Protein AF-A0A7S2H078-F1 (afdb_monomer_lite)

Structure (mmCIF, N/CA/C/O backbone):
data_AF-A0A7S2H078-F1
#
_entry.id   AF-A0A7S2H078-F1
#
loop_
_atom_site.group_PDB
_atom_site.id
_atom_site.type_symbol
_atom_site.label_atom_id
_atom_site.label_alt_id
_atom_site.label_comp_id
_atom_site.label_asym_id
_atom_site.label_entity_id
_atom_site.label_seq_id
_atom_site.pdbx_PDB_ins_code
_atom_site.Cartn_x
_atom_site.Cartn_y
_atom_site.Cartn_z
_atom_site.occupancy
_atom_site.B_iso_or_equiv
_atom_site.auth_seq_id
_atom_site.auth_comp_id
_atom_site.auth_asym_id
_atom_site.auth_atom_id
_atom_site.pdbx_PDB_model_num
ATOM 1 N N . MET A 1 1 ? 18.573 -42.619 29.276 1.00 48.84 1 MET A N 1
ATOM 2 C CA . MET A 1 1 ? 17.484 -42.823 30.261 1.00 48.84 1 MET A CA 1
ATOM 3 C C . MET A 1 1 ? 16.409 -41.780 29.984 1.00 48.84 1 MET A C 1
ATOM 5 O O . MET A 1 1 ? 16.776 -40.647 29.726 1.00 48.84 1 MET A O 1
ATOM 9 N N . SER A 1 2 ? 15.131 -42.174 29.921 1.00 65.31 2 SER A N 1
ATOM 10 C CA . SER A 1 2 ? 14.032 -41.343 29.389 1.00 65.31 2 SER A CA 1
ATOM 11 C C . SER A 1 2 ? 13.692 -40.146 30.289 1.00 65.31 2 SER A C 1
ATOM 13 O O . SER A 1 2 ? 13.341 -40.320 31.457 1.00 65.31 2 SER A O 1
ATOM 15 N N . GLU A 1 3 ? 13.780 -38.951 29.705 1.00 67.38 3 GLU A N 1
ATOM 16 C CA . GLU A 1 3 ? 13.665 -37.608 30.300 1.00 67.38 3 GLU A CA 1
ATOM 17 C C . GLU A 1 3 ? 12.260 -37.268 30.838 1.00 67.38 3 GLU A C 1
ATOM 19 O O . GLU A 1 3 ? 12.078 -36.306 31.575 1.00 67.38 3 GLU A O 1
ATOM 24 N N . TYR A 1 4 ? 11.263 -38.111 30.552 1.00 74.00 4 TYR A N 1
ATOM 25 C CA . TYR A 1 4 ? 9.855 -37.867 30.891 1.00 74.00 4 TYR A CA 1
ATOM 26 C C . TYR A 1 4 ? 9.300 -38.765 32.002 1.00 74.00 4 TYR A C 1
ATOM 28 O O . TYR A 1 4 ? 8.090 -38.824 32.217 1.00 74.00 4 TYR A O 1
ATOM 36 N N . LYS A 1 5 ? 10.163 -39.464 32.747 1.00 74.19 5 LYS A N 1
ATOM 37 C CA . LYS A 1 5 ? 9.724 -40.388 33.807 1.00 74.19 5 LYS A CA 1
ATOM 38 C C . LYS A 1 5 ? 9.054 -39.690 35.007 1.00 74.19 5 LYS A C 1
ATOM 40 O O . LYS A 1 5 ? 8.383 -40.358 35.787 1.00 74.19 5 LYS A O 1
ATOM 45 N N . SER A 1 6 ? 9.208 -38.372 35.152 1.00 73.31 6 SER A N 1
ATOM 46 C CA . SER A 1 6 ? 8.692 -37.579 36.280 1.00 73.31 6 SER A CA 1
ATOM 47 C C . SER A 1 6 ? 7.441 -36.747 35.973 1.00 73.31 6 SER A C 1
ATOM 49 O O . SER A 1 6 ? 6.951 -36.049 36.861 1.00 73.31 6 SER A O 1
ATOM 51 N N . VAL A 1 7 ? 6.894 -36.794 34.752 1.00 76.06 7 VAL A N 1
ATOM 52 C CA . VAL A 1 7 ? 5.717 -35.980 34.414 1.00 76.06 7 VAL A CA 1
ATOM 53 C C . VAL A 1 7 ? 4.464 -36.579 35.054 1.00 76.06 7 VAL A C 1
ATOM 55 O O . VAL A 1 7 ? 3.966 -37.627 34.648 1.00 76.06 7 VAL A O 1
ATOM 58 N N . VAL A 1 8 ? 3.935 -35.891 36.065 1.00 73.25 8 VAL A N 1
ATOM 59 C CA . VAL A 1 8 ? 2.690 -36.261 36.746 1.00 73.25 8 VAL A CA 1
ATOM 60 C C . VAL A 1 8 ? 1.502 -35.783 35.908 1.00 73.25 8 VAL A C 1
ATOM 62 O O . VAL A 1 8 ? 1.183 -34.599 35.879 1.00 73.25 8 VAL A O 1
ATOM 65 N N . SER A 1 9 ? 0.819 -36.708 35.232 1.00 74.31 9 SER A N 1
ATOM 66 C CA . SER A 1 9 ? -0.335 -36.440 34.355 1.00 74.31 9 SER A CA 1
ATOM 67 C C . SER A 1 9 ? -1.681 -36.367 35.096 1.00 74.31 9 SER A C 1
ATOM 69 O O . SER A 1 9 ? -2.728 -36.750 34.566 1.00 74.31 9 SER A O 1
ATOM 71 N N . SER A 1 10 ? -1.688 -35.902 36.348 1.00 77.44 10 SER A N 1
ATOM 72 C CA . SER A 1 10 ? -2.917 -35.861 37.139 1.00 77.44 10 SER A CA 1
ATOM 73 C C . SER A 1 10 ? -3.805 -34.674 36.754 1.00 77.44 10 SER A C 1
ATOM 75 O O . SER A 1 10 ? -3.358 -33.592 36.376 1.00 77.44 10 SER A O 1
ATOM 77 N N . LYS A 1 11 ? -5.119 -34.892 36.832 1.00 76.44 11 LYS A N 1
ATOM 78 C CA . LYS A 1 11 ? -6.124 -33.870 36.543 1.00 76.44 11 LYS A CA 1
ATOM 79 C C . LYS A 1 11 ? -6.069 -32.769 37.610 1.00 76.44 11 LYS A C 1
ATOM 81 O O . LYS A 1 11 ? -6.402 -33.028 38.765 1.00 76.44 11 LYS A O 1
ATOM 86 N N . LEU A 1 12 ? -5.692 -31.553 37.211 1.00 76.00 12 LEU A N 1
ATOM 87 C CA . LEU A 1 12 ? -5.616 -30.381 38.086 1.00 76.00 12 LEU A CA 1
ATOM 88 C C . LEU A 1 12 ? -7.005 -30.023 38.643 1.00 76.00 12 LEU A C 1
ATOM 90 O O . LEU A 1 12 ? -7.918 -29.692 37.887 1.00 76.00 12 LEU A O 1
ATOM 94 N N . ASN A 1 13 ? -7.159 -30.080 39.967 1.00 74.56 13 ASN A N 1
ATOM 95 C CA . ASN A 1 13 ? -8.349 -29.598 40.669 1.00 74.56 13 ASN A CA 1
ATOM 96 C C . ASN A 1 13 ? -7.970 -28.338 41.457 1.00 74.56 13 ASN A C 1
ATOM 98 O O . ASN A 1 13 ? -7.133 -28.397 42.355 1.00 74.56 13 ASN A O 1
ATOM 102 N N . LEU A 1 14 ? -8.580 -27.202 41.117 1.00 78.69 14 LEU A N 1
ATOM 103 C CA . LEU A 1 14 ? -8.336 -25.915 41.770 1.00 78.69 14 LEU A CA 1
ATOM 104 C C . LEU A 1 14 ? -9.257 -25.764 42.988 1.00 78.69 14 LEU A C 1
ATOM 106 O O . LEU A 1 14 ? -10.477 -25.915 42.888 1.00 78.69 14 LEU A O 1
ATOM 110 N N . LYS A 1 15 ? -8.671 -25.472 44.153 1.00 75.00 15 LYS A N 1
ATOM 111 C CA . LYS A 1 15 ? -9.413 -25.244 45.399 1.00 75.00 15 LYS A CA 1
ATOM 112 C C . LYS A 1 15 ? -10.273 -23.983 45.242 1.00 75.00 15 LYS A C 1
ATOM 114 O O . LYS A 1 15 ? -9.744 -22.914 44.972 1.00 75.00 15 LYS A O 1
ATOM 119 N N . GLY A 1 16 ? -11.589 -24.120 45.411 1.00 68.19 16 GLY A N 1
ATOM 120 C CA . GLY A 1 16 ? -12.551 -23.012 45.319 1.00 68.19 16 GLY A CA 1
ATOM 121 C C . GLY A 1 16 ? -13.390 -22.979 44.036 1.00 68.19 16 GLY A C 1
ATOM 122 O O . GLY A 1 16 ? -14.346 -22.214 43.978 1.00 68.19 16 GLY A O 1
ATOM 123 N N . ILE A 1 17 ? -13.103 -23.831 43.041 1.00 64.06 17 ILE A N 1
ATOM 124 C CA . ILE A 1 17 ? -13.918 -23.930 41.820 1.00 64.06 17 ILE A CA 1
ATOM 125 C C . ILE A 1 17 ? -14.830 -25.155 41.913 1.00 64.06 17 ILE A C 1
ATOM 127 O O . ILE A 1 17 ? -14.397 -26.294 41.730 1.00 64.06 17 ILE A O 1
ATOM 131 N N . ASP A 1 18 ? -16.115 -24.924 42.173 1.00 64.19 18 ASP A N 1
ATOM 132 C CA . ASP A 1 18 ? -17.135 -25.972 42.168 1.00 64.19 18 ASP A CA 1
ATOM 133 C C . ASP A 1 18 ? -17.541 -26.282 40.713 1.00 64.19 18 ASP A C 1
ATOM 135 O O . ASP A 1 18 ? -18.542 -25.787 40.186 1.00 64.19 18 ASP A O 1
ATOM 139 N N . LEU A 1 19 ? -16.707 -27.062 40.008 1.00 63.34 19 LEU A N 1
ATOM 140 C CA . LEU A 1 19 ? -16.981 -27.538 38.647 1.00 63.34 19 LEU A CA 1
ATOM 141 C C . LEU A 1 19 ? -18.133 -28.552 38.682 1.00 63.34 19 LEU A C 1
ATOM 143 O O . LEU A 1 19 ? -17.932 -29.769 38.599 1.00 63.34 19 LEU A O 1
ATOM 147 N N . ARG A 1 20 ? -19.367 -28.049 38.788 1.00 63.31 20 ARG A N 1
ATOM 148 C CA . ARG A 1 20 ? -20.591 -28.845 38.656 1.00 63.31 20 ARG A CA 1
ATOM 149 C C . ARG A 1 20 ? -20.557 -29.557 37.307 1.00 63.31 20 ARG A C 1
ATOM 151 O O . ARG A 1 20 ? -20.805 -28.962 36.257 1.00 63.31 20 ARG A O 1
ATOM 158 N N . LYS A 1 21 ? -20.259 -30.859 37.319 1.00 62.00 21 LYS A N 1
ATOM 159 C CA . LYS A 1 21 ? -20.358 -31.717 36.134 1.00 62.00 21 LYS A CA 1
ATOM 160 C C . LYS A 1 21 ? -21.830 -31.768 35.718 1.00 62.00 21 LYS A C 1
ATOM 162 O O . LYS A 1 21 ? -22.594 -32.582 36.233 1.00 62.00 21 LYS A O 1
ATOM 167 N N . LYS A 1 22 ? -22.243 -30.903 34.783 1.00 60.84 22 LYS A N 1
ATOM 168 C CA . LYS A 1 22 ? -23.541 -31.029 34.102 1.00 60.84 22 LYS A CA 1
ATOM 169 C C . LYS A 1 22 ? -23.611 -32.442 33.516 1.00 60.84 22 LYS A C 1
ATOM 171 O O . LYS A 1 22 ? -22.826 -32.787 32.632 1.00 60.84 22 LYS A O 1
ATOM 176 N N . LYS A 1 23 ? -24.532 -33.274 34.022 1.00 60.66 23 LYS A N 1
ATOM 177 C CA . LYS A 1 23 ? -24.843 -34.587 33.439 1.00 60.66 23 LYS A CA 1
ATOM 178 C C . LYS A 1 23 ? -25.188 -34.361 31.964 1.00 60.66 23 LYS A C 1
ATOM 180 O O . LYS A 1 23 ? -26.224 -33.774 31.655 1.00 60.66 23 LYS A O 1
ATOM 185 N N . LYS A 1 24 ? -24.316 -34.801 31.051 1.00 61.91 24 LYS A N 1
ATOM 186 C CA . LYS A 1 24 ? -24.606 -34.802 29.613 1.00 61.91 24 LYS A CA 1
ATOM 187 C C . LYS A 1 24 ? -25.806 -35.730 29.390 1.00 61.91 24 LYS A C 1
ATOM 189 O O . LYS A 1 24 ? -25.665 -36.948 29.466 1.00 61.91 24 LYS A O 1
ATOM 194 N N . LYS A 1 25 ? -26.992 -35.164 29.131 1.00 63.91 25 LYS A N 1
ATOM 195 C CA . LYS A 1 25 ? -28.108 -35.912 28.528 1.00 63.91 25 LYS A CA 1
ATOM 196 C C . LYS A 1 25 ? -27.571 -36.524 27.230 1.00 63.91 25 LYS A C 1
ATOM 198 O O . LYS A 1 25 ? -27.028 -35.788 26.407 1.00 63.91 25 LYS A O 1
ATOM 203 N N . LYS A 1 26 ? -27.686 -37.848 27.060 1.00 54.19 26 LYS A N 1
ATOM 204 C CA . LYS A 1 26 ? -27.347 -38.533 25.801 1.00 54.19 26 LYS A CA 1
ATOM 205 C C . LYS A 1 26 ? -28.188 -37.908 24.682 1.00 54.19 26 LYS A C 1
ATOM 207 O O . LYS A 1 26 ? -29.371 -38.206 24.561 1.00 54.19 26 LYS A O 1
ATOM 212 N N . ARG A 1 27 ? -27.595 -37.008 23.897 1.00 64.44 27 ARG A N 1
ATOM 213 C CA . ARG A 1 27 ? -28.160 -36.563 22.619 1.00 64.44 27 ARG A CA 1
ATOM 214 C C . ARG A 1 27 ? -27.681 -37.536 21.5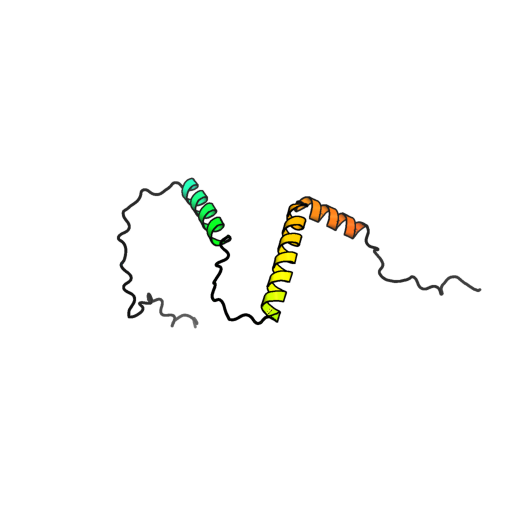46 1.00 64.44 27 ARG A C 1
ATOM 216 O O . ARG A 1 27 ? -26.542 -38.001 21.600 1.00 64.44 27 ARG A O 1
ATOM 223 N N . LYS A 1 28 ? -28.579 -37.877 20.619 1.00 62.19 28 LYS A N 1
ATOM 224 C CA . LYS A 1 28 ? -28.266 -38.672 19.425 1.00 62.19 28 LYS A CA 1
ATOM 225 C C . LYS A 1 28 ? -27.080 -38.015 18.707 1.00 62.19 28 LYS A C 1
ATOM 227 O O . LYS A 1 28 ? -27.032 -36.788 18.642 1.00 62.19 28 LYS A O 1
ATOM 232 N N . LYS A 1 29 ? -26.111 -38.817 18.249 1.00 58.59 29 LYS A N 1
ATOM 233 C CA . LYS A 1 29 ? -24.933 -38.307 17.536 1.00 58.59 29 LYS A CA 1
ATOM 234 C C . LYS A 1 29 ? -25.416 -37.536 16.294 1.00 58.59 29 LYS A C 1
ATOM 236 O O . LYS A 1 29 ? -26.152 -38.132 15.509 1.00 58.59 29 LYS A O 1
ATOM 241 N N . PRO A 1 30 ? -25.076 -36.247 16.138 1.00 56.25 30 PRO A N 1
ATOM 242 C CA . PRO A 1 30 ? -25.323 -35.537 14.888 1.00 56.25 30 PRO A CA 1
ATOM 243 C C . PRO A 1 30 ? -24.514 -36.189 13.759 1.00 56.25 30 PRO A C 1
ATOM 245 O O . PRO A 1 30 ? -23.441 -36.745 14.010 1.00 56.25 30 PRO A O 1
ATOM 248 N N . SER A 1 31 ? -25.045 -36.159 12.536 1.00 66.62 31 SER A N 1
ATOM 249 C CA . SER A 1 31 ? -24.307 -36.602 11.353 1.00 66.62 31 SER A CA 1
ATOM 250 C C . SER A 1 31 ? -23.055 -35.745 11.173 1.00 66.62 31 SER A C 1
ATOM 252 O O . SER A 1 31 ? -23.018 -34.577 11.561 1.00 66.62 31 SER A O 1
ATOM 254 N N . GLU A 1 32 ? -22.028 -36.323 10.562 1.00 64.31 32 GLU A N 1
ATOM 255 C CA . GLU A 1 32 ? -20.742 -35.670 10.287 1.00 64.31 32 GLU A CA 1
ATOM 256 C C . GLU A 1 32 ? -20.909 -34.331 9.539 1.00 64.31 32 GLU A C 1
ATOM 258 O O . GLU A 1 32 ? -20.206 -33.361 9.817 1.00 64.31 32 GLU A O 1
ATOM 263 N N . SER A 1 33 ? -21.948 -34.232 8.699 1.00 66.00 33 SER A N 1
ATOM 264 C CA . SER A 1 33 ? -22.351 -33.014 7.989 1.00 66.00 33 SER A CA 1
ATOM 265 C C . SER A 1 33 ? -22.819 -31.876 8.906 1.00 66.00 33 SER A C 1
ATOM 267 O O . SER A 1 33 ? -22.585 -30.707 8.610 1.00 66.00 33 SER A O 1
ATOM 269 N N . GLU A 1 34 ? -23.477 -32.199 10.018 1.00 64.81 34 GLU A N 1
ATOM 270 C CA . GLU A 1 34 ? -24.018 -31.221 10.965 1.00 64.81 34 GLU A CA 1
ATOM 271 C C . GLU A 1 34 ? -22.914 -30.703 11.899 1.00 64.81 34 GLU A C 1
ATOM 273 O O . GLU A 1 34 ? -22.861 -29.518 12.217 1.00 64.81 34 GLU A O 1
ATOM 278 N N . VAL A 1 35 ? -21.975 -31.579 12.279 1.00 65.50 35 VAL A N 1
ATOM 279 C CA . VAL A 1 35 ? -20.797 -31.213 13.084 1.00 65.50 35 VAL A CA 1
ATOM 280 C C . VAL A 1 35 ? -19.864 -30.299 12.290 1.00 65.50 35 VAL A C 1
ATOM 282 O O . VAL A 1 35 ? -19.391 -29.299 12.821 1.00 65.50 35 VAL A O 1
ATOM 285 N N . ALA A 1 36 ? -19.655 -30.586 11.001 1.00 68.88 36 ALA A N 1
ATOM 286 C CA . ALA A 1 36 ? -18.855 -29.737 10.120 1.00 68.88 36 ALA A CA 1
ATOM 287 C C . ALA A 1 36 ? -19.462 -28.331 9.950 1.00 68.88 36 ALA A C 1
ATOM 289 O O . ALA A 1 36 ? -18.732 -27.337 9.987 1.00 68.88 36 ALA A O 1
ATOM 290 N N . ARG A 1 37 ? -20.794 -28.238 9.823 1.00 68.62 37 ARG A N 1
ATOM 291 C CA . ARG A 1 37 ? -21.528 -26.962 9.739 1.00 68.62 37 ARG A CA 1
ATOM 292 C C . ARG A 1 37 ? -21.480 -26.172 11.046 1.00 68.62 37 ARG A C 1
ATOM 294 O O . ARG A 1 37 ? -21.273 -24.964 11.022 1.00 68.62 37 ARG A O 1
ATOM 301 N N . LEU A 1 38 ? -21.634 -26.839 12.187 1.00 64.44 38 LEU A N 1
ATOM 302 C CA . LEU A 1 38 ? -21.544 -26.181 13.492 1.00 64.44 38 LEU A CA 1
ATOM 303 C C . LEU A 1 38 ? -20.123 -25.679 13.776 1.00 64.44 38 LEU A C 1
ATOM 305 O O . LEU A 1 38 ? -19.978 -24.542 14.210 1.00 64.44 38 LEU A O 1
ATOM 309 N N . ASN A 1 39 ? -19.090 -26.449 13.422 1.00 65.12 39 ASN A N 1
ATOM 310 C CA . ASN A 1 39 ? -17.693 -26.029 13.571 1.00 65.12 39 ASN A CA 1
ATOM 311 C C . ASN A 1 39 ? -17.339 -24.826 12.678 1.00 65.12 39 ASN A C 1
ATOM 313 O O . ASN A 1 39 ? -16.604 -23.938 13.102 1.00 65.12 39 ASN A O 1
ATOM 317 N N . THR A 1 40 ? -17.869 -24.760 11.450 1.00 65.44 40 THR A N 1
ATOM 318 C CA . THR A 1 40 ? -17.665 -23.593 10.568 1.00 65.44 40 THR A CA 1
ATOM 319 C C . THR 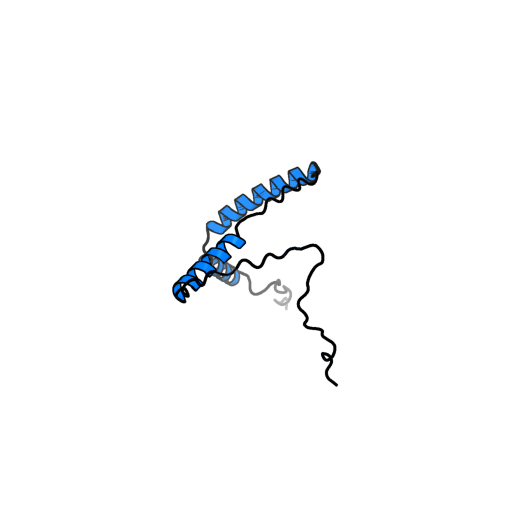A 1 40 ? -18.394 -22.349 11.078 1.00 65.44 40 THR A C 1
ATOM 321 O O . THR A 1 40 ? -17.873 -21.243 10.942 1.00 65.44 40 THR A O 1
ATOM 324 N N . LEU A 1 41 ? -19.562 -22.509 11.706 1.00 61.56 41 LEU A N 1
ATOM 325 C CA . LEU A 1 41 ? -20.312 -21.406 12.314 1.00 61.56 41 LEU A CA 1
ATOM 326 C C . LEU A 1 41 ? -19.720 -20.940 13.658 1.00 61.56 41 LEU A C 1
ATOM 328 O O . LEU A 1 41 ? -19.753 -19.743 13.938 1.00 61.56 41 LEU A O 1
ATOM 332 N N . GLU A 1 42 ? -19.164 -21.842 14.474 1.00 57.47 42 GLU A N 1
ATOM 333 C CA . GLU A 1 42 ? -18.456 -21.499 15.720 1.00 57.47 42 GLU A CA 1
ATOM 334 C C . GLU A 1 42 ? -17.126 -20.789 15.445 1.00 57.47 42 GLU A C 1
ATOM 336 O O . GLU A 1 42 ? -16.862 -19.756 16.061 1.00 57.47 42 GLU A O 1
ATOM 341 N N . ASN A 1 43 ? -16.344 -21.251 14.461 1.00 54.94 43 ASN A N 1
ATOM 342 C CA . ASN A 1 43 ? -15.099 -20.576 14.075 1.00 54.94 43 ASN A CA 1
ATOM 343 C C . ASN A 1 43 ? -15.338 -19.174 13.505 1.00 54.94 43 ASN A C 1
ATOM 345 O O . ASN A 1 43 ? -14.529 -18.283 13.734 1.00 54.94 43 ASN A O 1
ATOM 349 N N . ARG A 1 44 ? -16.455 -18.951 12.799 1.00 57.03 44 ARG A N 1
ATOM 350 C CA . ARG A 1 44 ? -16.794 -17.624 12.260 1.00 57.03 44 ARG A CA 1
ATOM 351 C C . ARG A 1 44 ? -17.247 -16.640 13.344 1.00 57.03 44 ARG A C 1
ATOM 353 O O . ARG A 1 44 ? -17.051 -15.443 13.194 1.00 57.03 44 ARG A O 1
ATOM 360 N N . LYS A 1 45 ? -17.831 -17.136 14.440 1.00 49.41 45 LYS A N 1
ATOM 361 C CA . LYS A 1 45 ? -18.268 -16.306 15.576 1.00 49.41 45 LYS A CA 1
ATOM 362 C C . LYS A 1 45 ? -17.142 -15.947 16.544 1.00 49.41 45 LYS A C 1
ATOM 364 O O . LYS A 1 45 ? -17.263 -14.948 17.235 1.00 49.41 45 LYS A O 1
ATOM 369 N N . GLN A 1 46 ? -16.060 -16.726 16.597 1.00 49.47 46 GLN A N 1
ATOM 370 C CA . GLN A 1 46 ? -14.908 -16.420 17.455 1.00 49.47 46 GLN A CA 1
ATOM 371 C C . GLN A 1 46 ? -13.944 -15.381 16.861 1.00 49.47 46 GLN A C 1
ATOM 373 O O . GLN A 1 46 ? -13.082 -14.888 17.580 1.00 49.47 46 GLN A O 1
ATOM 378 N N . SER A 1 47 ? -14.079 -15.029 15.578 1.00 52.81 47 SER A N 1
ATOM 379 C CA . SER A 1 47 ? -13.179 -14.091 14.891 1.00 52.81 47 SER A CA 1
ATOM 380 C C . SER A 1 47 ? -13.781 -12.709 14.607 1.00 52.81 47 SER A C 1
ATOM 382 O O . SER A 1 47 ? -13.094 -11.873 14.028 1.00 52.81 47 SER A O 1
ATOM 384 N N . GLU A 1 48 ? -15.043 -12.460 14.969 1.00 53.97 48 GLU A N 1
ATOM 385 C CA . GLU A 1 48 ? -15.774 -11.229 14.611 1.00 53.97 48 GLU A CA 1
ATOM 386 C C . GLU A 1 48 ? -16.545 -10.604 15.787 1.00 53.97 48 GLU A C 1
ATOM 388 O O . GLU A 1 48 ? -17.572 -9.963 15.587 1.00 53.97 48 GLU A O 1
ATOM 393 N N . GLU A 1 49 ? -16.045 -10.726 17.015 1.00 45.69 49 GLU A N 1
ATOM 394 C CA . GLU A 1 49 ? -16.300 -9.673 17.999 1.00 45.69 49 GLU A CA 1
ATOM 395 C C . GLU A 1 49 ? -14.976 -8.976 18.295 1.00 45.69 49 GLU A C 1
ATOM 397 O O . GLU A 1 49 ? -14.074 -9.598 18.865 1.00 45.69 49 GLU A O 1
ATOM 402 N N . PRO A 1 50 ? -14.808 -7.688 17.935 1.00 50.31 50 PRO A N 1
ATOM 403 C CA . PRO A 1 50 ? -13.943 -6.869 18.746 1.00 50.31 50 PRO A CA 1
ATOM 404 C C . PRO A 1 50 ? -14.643 -6.836 20.100 1.00 50.31 50 PRO A C 1
ATOM 406 O O . PRO A 1 50 ? -15.627 -6.125 20.281 1.00 50.31 50 PRO A O 1
ATOM 409 N N . GLU A 1 51 ? -14.167 -7.660 21.028 1.00 49.69 51 GLU A N 1
ATOM 410 C CA . GLU A 1 51 ? -14.279 -7.369 22.445 1.00 49.69 51 GLU A CA 1
ATOM 411 C C . GLU A 1 51 ? -13.733 -5.944 22.596 1.00 49.69 51 GLU A C 1
ATOM 413 O O . GLU A 1 51 ? -12.523 -5.730 22.744 1.00 49.69 51 GLU A O 1
ATOM 418 N N . GLU A 1 52 ? -14.618 -4.949 22.478 1.00 52.88 52 GLU A N 1
ATOM 419 C CA . GLU A 1 52 ? -14.455 -3.644 23.088 1.00 52.88 52 GLU A CA 1
ATOM 420 C C . GLU A 1 52 ? -14.391 -3.949 24.582 1.00 52.88 52 GLU A C 1
ATOM 422 O O . GLU A 1 52 ? -15.347 -3.823 25.340 1.00 52.88 52 GLU A O 1
ATOM 427 N N . ASN A 1 53 ? -13.217 -4.422 25.006 1.00 50.09 53 ASN A N 1
ATOM 428 C CA . ASN A 1 53 ? -12.731 -4.232 26.345 1.00 50.09 53 ASN A CA 1
ATOM 429 C C . ASN A 1 53 ? -12.631 -2.717 26.497 1.00 50.09 53 ASN A C 1
ATOM 431 O O . ASN A 1 53 ? -11.553 -2.128 26.417 1.00 50.09 53 ASN A O 1
ATOM 435 N N . ASP A 1 54 ? -13.779 -2.105 26.764 1.00 50.50 54 ASP A N 1
ATOM 436 C CA . ASP A 1 54 ? -13.961 -0.810 27.392 1.00 50.50 54 ASP A CA 1
ATOM 437 C C . ASP A 1 54 ? -13.462 -0.879 28.846 1.00 50.50 54 ASP A C 1
ATOM 439 O O . ASP A 1 54 ? -14.023 -0.291 29.769 1.00 50.50 54 ASP A O 1
ATOM 443 N N . ASN A 1 55 ? -12.316 -1.531 29.065 1.00 50.12 55 ASN A N 1
ATOM 444 C CA . ASN A 1 55 ? -11.338 -0.968 29.967 1.00 50.12 55 ASN A CA 1
ATOM 445 C C . ASN A 1 55 ? -10.921 0.345 29.312 1.00 50.12 5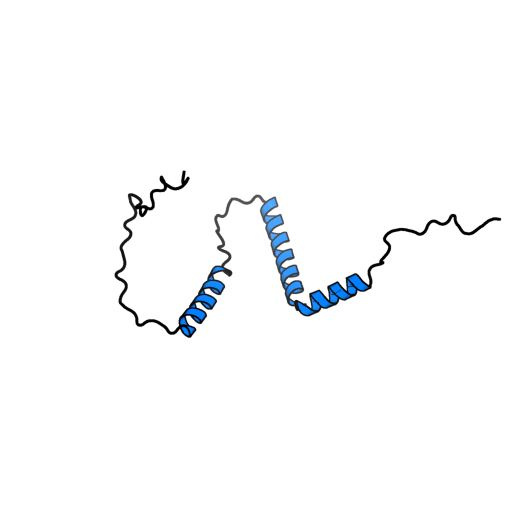5 ASN A C 1
ATOM 447 O O . ASN A 1 55 ? -9.954 0.422 28.554 1.00 50.12 55 ASN A O 1
ATOM 451 N N . VAL A 1 56 ? -11.730 1.374 29.567 1.00 56.28 56 VAL A N 1
ATOM 452 C CA . VAL A 1 56 ? -11.421 2.775 29.325 1.00 56.28 56 VAL A CA 1
ATOM 453 C C . VAL A 1 56 ? -10.254 3.110 30.250 1.00 56.28 56 VAL A C 1
ATOM 455 O O . VAL A 1 56 ? -10.386 3.816 31.247 1.00 56.28 56 VAL A O 1
ATOM 458 N N . GLU A 1 57 ? -9.083 2.560 29.935 1.00 63.91 57 GLU A N 1
ATOM 459 C CA . GLU A 1 57 ? -7.818 3.138 30.327 1.00 63.91 57 GLU A CA 1
ATOM 460 C C . GLU A 1 57 ? -7.925 4.610 29.953 1.00 63.91 57 GLU A C 1
ATOM 462 O O . GLU A 1 57 ? -8.352 4.952 28.844 1.00 63.91 57 GLU A O 1
ATOM 467 N N . VAL A 1 58 ? -7.645 5.487 30.914 1.00 77.81 58 VAL A N 1
ATOM 468 C CA . VAL A 1 58 ? -7.738 6.935 30.747 1.00 77.81 58 VAL A CA 1
ATOM 469 C C . VAL A 1 58 ? -6.734 7.348 29.668 1.00 77.81 58 VAL A C 1
ATOM 471 O O . VAL A 1 58 ? -5.591 7.695 29.946 1.00 77.81 58 VAL A O 1
ATOM 474 N N . LEU A 1 59 ? -7.157 7.258 28.407 1.00 83.19 59 LEU A N 1
ATOM 475 C CA . LEU A 1 59 ? -6.331 7.564 27.254 1.00 83.19 59 LEU A CA 1
ATOM 476 C C . LEU A 1 59 ? -6.012 9.051 27.291 1.00 83.19 59 LEU A C 1
ATOM 478 O O . LEU A 1 59 ? -6.902 9.901 27.440 1.00 83.19 59 LEU A O 1
ATOM 482 N N . THR A 1 60 ? -4.738 9.366 27.104 1.00 91.62 60 THR A N 1
ATOM 483 C CA . THR A 1 60 ? -4.291 10.753 27.000 1.00 91.62 60 THR A CA 1
ATOM 484 C C . THR A 1 60 ? -4.949 11.429 25.793 1.00 91.62 60 THR A C 1
ATOM 486 O O . THR A 1 60 ? -5.357 10.777 24.827 1.00 91.62 60 THR A O 1
ATOM 489 N N . ALA A 1 61 ? -5.040 12.762 25.800 1.00 90.62 61 ALA A N 1
ATOM 490 C CA . ALA A 1 61 ? -5.603 13.502 24.667 1.00 90.62 61 ALA A CA 1
ATOM 491 C C . ALA A 1 61 ? -4.878 13.185 23.340 1.00 90.62 61 ALA A C 1
ATOM 493 O O . ALA A 1 61 ? -5.516 13.107 22.289 1.00 90.62 61 ALA A O 1
ATOM 494 N N . ALA A 1 62 ? -3.564 12.942 23.394 1.00 92.50 62 ALA A N 1
ATOM 495 C CA . ALA A 1 62 ? -2.766 12.530 22.243 1.00 92.50 62 ALA A CA 1
ATOM 496 C C . ALA A 1 62 ? -3.157 11.131 21.740 1.00 92.50 62 ALA A C 1
ATOM 498 O O . ALA A 1 62 ? -3.396 10.953 20.545 1.00 92.50 62 ALA A O 1
ATOM 499 N N . GLN A 1 63 ? -3.306 10.158 22.644 1.00 91.88 63 GLN A N 1
ATOM 500 C CA . GLN A 1 63 ? -3.730 8.803 22.284 1.00 91.88 63 GLN A CA 1
ATOM 501 C C . GLN A 1 63 ? -5.146 8.781 21.696 1.00 91.88 63 GLN A C 1
ATOM 503 O O . GLN A 1 63 ? -5.381 8.081 20.713 1.00 91.88 63 GLN A O 1
ATOM 508 N N . LYS A 1 64 ? -6.077 9.588 22.227 1.00 92.75 64 LYS A N 1
ATOM 509 C CA . LYS A 1 64 ? -7.436 9.715 21.668 1.00 92.75 64 LYS A CA 1
ATOM 510 C C . LYS A 1 64 ? -7.412 10.219 20.224 1.00 92.75 64 LYS A C 1
ATOM 512 O O . LYS A 1 64 ? -8.075 9.639 19.366 1.00 92.75 64 LYS A O 1
ATOM 517 N N . ARG A 1 65 ? -6.618 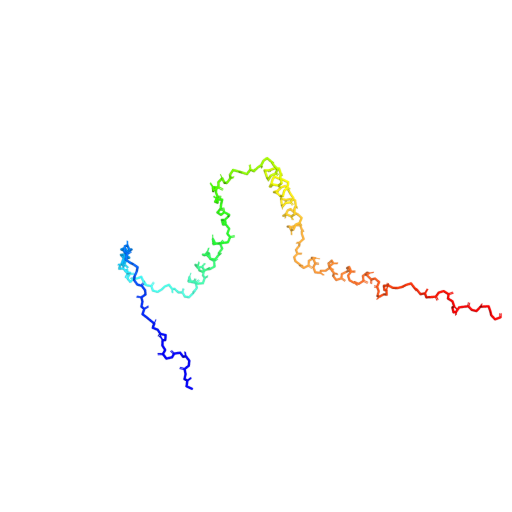11.259 19.939 1.00 93.06 65 ARG A N 1
ATOM 518 C CA . ARG A 1 65 ? -6.445 11.783 18.571 1.00 93.06 65 ARG A CA 1
ATOM 519 C C . ARG A 1 65 ? -5.830 10.737 17.646 1.00 93.06 65 ARG A C 1
ATOM 521 O O . ARG A 1 65 ? -6.354 10.526 16.560 1.00 93.06 65 ARG A O 1
ATOM 528 N N . TYR A 1 66 ? -4.778 10.051 18.090 1.00 94.94 66 TYR A N 1
ATOM 529 C CA . TYR A 1 66 ? -4.135 8.995 17.309 1.00 94.94 66 TYR A CA 1
ATOM 530 C C . TYR A 1 66 ? -5.089 7.833 17.001 1.00 94.94 66 TYR A C 1
ATOM 532 O O . TYR A 1 66 ? -5.172 7.372 15.869 1.00 94.94 66 TYR A O 1
ATOM 540 N N . ARG A 1 67 ? -5.874 7.381 17.982 1.00 93.00 67 ARG A N 1
ATOM 541 C CA . ARG A 1 67 ? -6.844 6.301 17.765 1.00 93.00 67 ARG A CA 1
ATOM 542 C C . ARG A 1 67 ? -7.932 6.716 16.774 1.00 93.00 67 ARG A C 1
ATOM 544 O O . ARG A 1 67 ? -8.312 5.916 15.925 1.00 93.00 67 ARG A O 1
ATOM 551 N N . ALA A 1 68 ? -8.386 7.969 16.833 1.00 92.56 68 ALA A N 1
ATOM 552 C CA . ALA A 1 68 ? -9.338 8.510 15.866 1.00 92.56 68 ALA A CA 1
ATOM 553 C C . ALA A 1 68 ? -8.757 8.563 14.440 1.00 92.56 68 ALA A C 1
ATOM 555 O O . ALA A 1 68 ? -9.431 8.144 13.499 1.00 92.56 68 ALA A O 1
ATOM 556 N N . THR A 1 69 ? -7.507 9.011 14.268 1.00 94.12 69 THR A N 1
ATOM 557 C CA . THR A 1 69 ? -6.860 9.035 12.944 1.00 94.12 69 THR A CA 1
ATOM 558 C C . THR A 1 69 ? -6.593 7.631 12.408 1.00 94.12 69 THR A C 1
ATOM 560 O O . THR A 1 69 ? -6.825 7.378 11.226 1.00 94.12 69 THR A O 1
ATOM 563 N N . MET A 1 70 ? -6.170 6.697 13.264 1.00 94.75 70 MET A N 1
ATOM 564 C CA . MET A 1 70 ? -5.981 5.294 12.888 1.00 94.75 70 MET A CA 1
ATOM 565 C C . MET A 1 70 ? -7.298 4.638 12.474 1.00 94.75 70 MET A C 1
ATOM 567 O O . MET A 1 70 ? -7.336 4.004 11.424 1.00 94.75 70 MET A O 1
ATOM 571 N N . LYS A 1 71 ? -8.390 4.867 13.217 1.00 94.38 71 LYS A N 1
ATOM 572 C CA . LYS A 1 71 ? -9.729 4.365 12.866 1.00 94.38 71 LYS A CA 1
ATOM 573 C C . LYS A 1 71 ? -10.205 4.914 11.518 1.00 94.38 71 LYS A C 1
ATOM 575 O O . LYS A 1 71 ? -10.731 4.163 10.703 1.00 94.38 71 LYS A O 1
ATOM 580 N N . ALA A 1 72 ? -9.981 6.201 11.247 1.00 93.62 72 ALA A N 1
ATOM 581 C CA . ALA A 1 72 ? -10.307 6.794 9.948 1.00 93.62 72 ALA A CA 1
ATOM 582 C C . ALA A 1 72 ? -9.490 6.164 8.801 1.00 93.62 72 ALA A C 1
ATOM 584 O O . ALA A 1 72 ? -10.038 5.843 7.7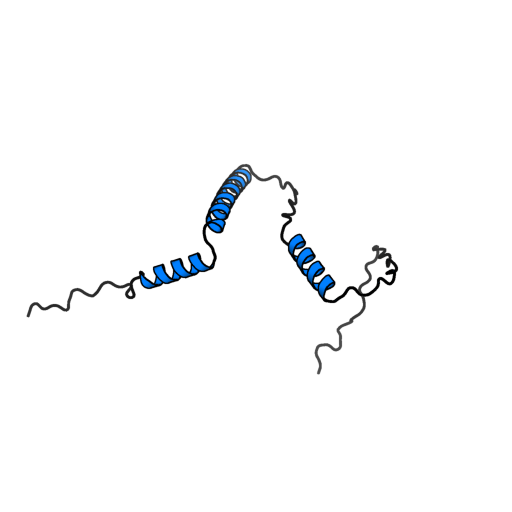47 1.00 93.62 72 ALA A O 1
ATOM 585 N N . ARG A 1 73 ? -8.187 5.931 9.012 1.00 94.25 73 ARG A N 1
ATOM 586 C CA . ARG A 1 73 ? -7.311 5.289 8.019 1.00 94.25 73 ARG A CA 1
ATOM 587 C C . ARG A 1 73 ? -7.683 3.828 7.775 1.00 94.25 73 ARG A C 1
ATOM 589 O O . ARG A 1 73 ? -7.636 3.373 6.637 1.00 94.25 73 ARG A O 1
ATOM 596 N N . GLU A 1 74 ? -8.051 3.107 8.825 1.00 92.38 74 GLU A N 1
ATOM 597 C CA . GLU A 1 74 ? -8.509 1.723 8.742 1.00 92.38 74 GLU A CA 1
ATOM 598 C C . GLU A 1 74 ? -9.799 1.610 7.927 1.00 92.38 74 GLU A C 1
ATOM 600 O O . GLU A 1 74 ? -9.885 0.757 7.049 1.00 92.38 74 GLU A O 1
ATOM 605 N N . GLN A 1 75 ? -10.764 2.511 8.140 1.00 90.88 75 GLN A N 1
ATOM 606 C CA . GLN A 1 75 ? -11.990 2.562 7.338 1.00 90.88 75 GLN A CA 1
ATOM 607 C C . GLN A 1 75 ? -11.700 2.793 5.851 1.00 90.88 75 GLN A C 1
ATOM 609 O O . GLN A 1 75 ? -12.288 2.129 4.996 1.00 90.88 75 GLN A O 1
ATOM 614 N N . GLU A 1 76 ? -10.777 3.700 5.530 1.00 91.06 76 GLU A N 1
ATOM 615 C CA . GLU A 1 76 ? -10.376 3.945 4.143 1.00 91.06 76 GLU A CA 1
ATOM 616 C C . GLU A 1 76 ? -9.645 2.735 3.545 1.00 91.06 76 GLU A C 1
ATOM 618 O O . GLU A 1 76 ? -9.950 2.297 2.435 1.00 91.06 76 GLU A O 1
ATOM 623 N N . HIS A 1 77 ? -8.735 2.123 4.303 1.00 89.88 77 HIS A N 1
ATOM 624 C CA . HIS A 1 77 ? -8.036 0.918 3.869 1.00 89.88 77 HIS A CA 1
ATOM 625 C C . HIS A 1 77 ? -9.002 -0.252 3.648 1.00 89.88 77 HIS A C 1
ATOM 627 O O . HIS A 1 77 ? -8.891 -0.950 2.643 1.00 89.88 77 HIS A O 1
ATOM 633 N N . ALA A 1 78 ? -9.988 -0.437 4.528 1.00 89.19 78 ALA A N 1
ATOM 634 C CA . ALA A 1 78 ? -11.030 -1.446 4.376 1.00 89.19 78 ALA A CA 1
ATOM 635 C C . ALA A 1 78 ? -11.847 -1.212 3.096 1.00 89.19 78 ALA A C 1
ATOM 637 O O . ALA A 1 78 ? -12.072 -2.149 2.329 1.00 89.19 78 ALA A O 1
ATOM 638 N N . ARG A 1 79 ? -12.216 0.043 2.803 1.00 87.00 79 ARG A N 1
ATOM 639 C CA . ARG A 1 79 ? -12.890 0.407 1.546 1.00 87.00 79 ARG A CA 1
ATOM 640 C C . ARG A 1 79 ? -12.063 0.040 0.319 1.00 87.00 79 ARG A C 1
ATOM 642 O O . ARG A 1 79 ? -12.601 -0.539 -0.622 1.00 87.00 79 ARG A O 1
ATOM 649 N N . VAL A 1 80 ? -10.768 0.349 0.319 1.00 85.19 80 VAL A N 1
ATOM 650 C CA . VAL A 1 80 ? -9.867 0.026 -0.798 1.00 85.19 80 VAL A CA 1
ATOM 651 C C . VAL A 1 80 ? -9.633 -1.481 -0.916 1.00 85.19 80 VAL A C 1
ATOM 653 O O . VAL A 1 80 ? -9.648 -2.018 -2.022 1.00 85.19 80 VAL A O 1
ATOM 656 N N . ALA A 1 81 ? -9.467 -2.185 0.202 1.00 82.75 81 ALA A N 1
ATOM 657 C CA . ALA A 1 81 ? -9.204 -3.619 0.220 1.00 82.75 81 ALA A CA 1
ATOM 658 C C . ALA A 1 81 ? -10.355 -4.443 -0.376 1.00 82.75 81 ALA A C 1
ATOM 660 O O . ALA A 1 81 ? -10.076 -5.475 -0.991 1.00 82.75 81 ALA A O 1
ATOM 661 N N . VAL A 1 82 ? -11.600 -3.969 -0.225 1.00 83.94 82 VAL A N 1
ATOM 662 C CA . VAL A 1 82 ? -12.816 -4.558 -0.814 1.00 83.94 82 VAL A CA 1
ATOM 663 C C . VAL A 1 82 ? -12.905 -4.326 -2.326 1.00 83.94 82 VAL A C 1
ATOM 665 O O . VAL A 1 82 ? -13.505 -5.138 -3.023 1.00 83.94 82 VAL A O 1
ATOM 668 N N . ARG A 1 83 ? -12.298 -3.257 -2.862 1.00 86.81 83 ARG A N 1
ATOM 669 C CA . ARG A 1 83 ? -12.411 -2.912 -4.293 1.00 86.81 83 ARG A CA 1
ATOM 670 C C . ARG A 1 83 ? -11.768 -3.925 -5.234 1.00 86.81 83 ARG A C 1
ATOM 672 O O . ARG A 1 83 ? -12.250 -4.060 -6.348 1.00 86.81 83 ARG A O 1
ATOM 679 N N . LYS A 1 84 ? -10.680 -4.577 -4.813 1.00 91.56 84 LYS A N 1
ATOM 680 C CA . LYS A 1 84 ? -9.930 -5.528 -5.644 1.00 91.56 84 LYS A CA 1
ATOM 681 C C . LYS A 1 84 ? -10.006 -6.933 -5.069 1.00 91.56 84 LYS A C 1
ATOM 683 O O . LYS A 1 84 ? -9.724 -7.143 -3.882 1.00 91.56 84 LYS A O 1
ATOM 688 N N . THR A 1 85 ? -10.308 -7.902 -5.919 1.00 93.81 85 THR A N 1
ATOM 689 C CA . THR A 1 85 ? -10.226 -9.324 -5.578 1.00 93.81 85 THR A CA 1
ATOM 690 C C . THR A 1 85 ? -8.767 -9.756 -5.392 1.00 93.81 85 THR A C 1
ATOM 692 O O . THR A 1 85 ? -7.833 -9.073 -5.811 1.00 93.81 85 THR A O 1
ATOM 695 N N . HIS A 1 86 ? -8.532 -10.899 -4.738 1.00 92.62 86 HIS A N 1
ATOM 696 C CA . HIS A 1 86 ? -7.166 -11.417 -4.583 1.00 92.62 86 HIS A CA 1
ATOM 697 C C . HIS A 1 86 ? -6.496 -11.679 -5.939 1.00 92.62 86 HIS A C 1
ATOM 699 O O . HIS A 1 86 ? -5.324 -11.365 -6.108 1.00 92.62 86 HIS A O 1
ATOM 705 N N . ARG A 1 87 ? -7.258 -12.196 -6.909 1.00 95.50 87 ARG A N 1
ATOM 706 C CA . ARG A 1 87 ? -6.770 -12.464 -8.261 1.00 95.50 87 ARG A CA 1
ATOM 707 C C . ARG A 1 87 ? -6.288 -11.189 -8.952 1.00 95.50 87 ARG A C 1
ATOM 709 O O . ARG A 1 87 ? -5.165 -11.173 -9.432 1.00 95.50 87 ARG A O 1
ATOM 716 N N . GLU A 1 88 ? -7.086 -10.125 -8.922 1.00 94.62 88 GLU A N 1
ATOM 717 C CA . GLU A 1 88 ? -6.700 -8.822 -9.486 1.00 94.62 88 GLU A CA 1
ATOM 718 C C . GLU A 1 88 ? -5.443 -8.266 -8.806 1.00 94.62 88 GLU A C 1
ATOM 720 O O . GLU A 1 88 ? -4.557 -7.760 -9.478 1.00 94.62 88 GLU A O 1
ATOM 725 N N . LYS A 1 89 ? -5.301 -8.427 -7.481 1.00 94.62 89 LYS A N 1
ATOM 726 C CA . LYS A 1 89 ? -4.076 -8.017 -6.765 1.00 94.62 89 LYS A CA 1
ATOM 727 C C . LYS A 1 89 ? -2.840 -8.788 -7.237 1.00 94.62 89 LYS A C 1
ATOM 729 O O . LYS A 1 89 ? -1.761 -8.210 -7.301 1.00 94.62 89 LYS A O 1
ATOM 734 N N . VAL A 1 90 ? -2.986 -10.080 -7.535 1.00 96.62 90 VAL A N 1
ATOM 735 C CA . VAL A 1 90 ? -1.895 -10.909 -8.071 1.00 96.62 90 VAL A CA 1
ATOM 736 C C . VAL A 1 90 ? -1.573 -10.513 -9.512 1.00 96.62 90 VAL A C 1
ATOM 738 O O . VAL A 1 90 ? -0.402 -10.412 -9.859 1.00 96.62 90 VAL A O 1
ATOM 741 N N . GLU A 1 91 ? -2.586 -10.251 -10.336 1.00 97.00 91 GLU A N 1
ATOM 742 C CA . GLU A 1 91 ? -2.409 -9.782 -11.715 1.00 97.00 91 GLU A CA 1
ATOM 743 C C . GLU A 1 91 ? -1.711 -8.413 -11.755 1.00 97.00 91 GLU A C 1
ATOM 745 O O . GLU A 1 91 ? -0.704 -8.276 -12.446 1.00 97.00 91 GLU A O 1
ATOM 750 N N . ASP A 1 92 ? -2.155 -7.448 -10.943 1.00 96.06 92 ASP A N 1
ATOM 751 C CA . ASP A 1 92 ? -1.516 -6.134 -10.790 1.00 96.06 92 ASP A CA 1
ATOM 752 C C . ASP A 1 92 ? -0.055 -6.256 -10.333 1.00 96.06 92 ASP A C 1
ATOM 754 O O . ASP A 1 92 ? 0.825 -5.549 -10.823 1.00 96.06 92 ASP A O 1
ATOM 758 N N . PHE A 1 93 ? 0.216 -7.156 -9.383 1.00 97.25 93 PHE A N 1
ATOM 759 C CA . PHE A 1 93 ? 1.566 -7.389 -8.880 1.00 97.25 93 PHE A CA 1
ATOM 760 C C . PHE A 1 93 ? 2.473 -7.993 -9.954 1.00 97.25 93 PHE A C 1
ATOM 762 O O . PHE A 1 93 ? 3.598 -7.536 -10.135 1.00 97.25 93 PHE A O 1
ATOM 769 N N . ASN A 1 94 ? 1.977 -8.975 -10.706 1.00 96.31 94 ASN A N 1
ATOM 770 C CA . ASN A 1 94 ? 2.721 -9.579 -11.808 1.00 96.31 94 ASN A CA 1
ATOM 771 C C . ASN A 1 94 ? 2.977 -8.574 -12.936 1.00 96.31 94 ASN A C 1
ATOM 773 O O . ASN A 1 94 ? 4.068 -8.561 -13.500 1.00 96.31 94 ASN A O 1
ATOM 777 N N . TYR A 1 95 ? 1.998 -7.718 -13.233 1.00 97.56 95 TYR A N 1
ATOM 778 C CA . TYR A 1 95 ? 2.168 -6.619 -14.177 1.00 97.56 95 TYR A CA 1
ATOM 779 C C . TYR A 1 95 ? 3.269 -5.656 -13.707 1.00 97.56 95 TYR A C 1
ATOM 781 O O . TYR A 1 95 ? 4.202 -5.392 -14.460 1.00 97.56 95 TYR A O 1
ATOM 789 N N . MET A 1 96 ? 3.226 -5.216 -12.443 1.00 97.00 96 MET A N 1
ATOM 790 C CA . MET A 1 96 ? 4.250 -4.340 -11.861 1.00 97.00 96 MET A CA 1
ATOM 791 C C . MET A 1 96 ? 5.646 -4.971 -11.923 1.00 97.00 96 MET A C 1
ATOM 793 O O . MET A 1 96 ? 6.604 -4.298 -12.284 1.00 97.00 96 MET A O 1
ATOM 797 N N . LEU A 1 97 ? 5.779 -6.261 -11.600 1.00 95.56 97 LEU A N 1
ATOM 798 C CA . LEU A 1 97 ? 7.060 -6.966 -11.698 1.00 95.56 97 LEU A CA 1
ATOM 799 C C . LEU A 1 97 ? 7.580 -7.065 -13.137 1.00 95.56 97 LEU A C 1
ATOM 801 O O . LEU A 1 97 ? 8.790 -7.044 -13.329 1.00 95.56 97 LEU A O 1
ATOM 805 N N . GLY A 1 98 ? 6.688 -7.176 -14.124 1.00 94.81 98 GLY A N 1
ATOM 806 C CA . GLY A 1 98 ? 7.063 -7.167 -15.538 1.00 94.81 98 GLY A CA 1
ATOM 807 C C . GLY A 1 98 ? 7.450 -5.781 -16.063 1.00 94.81 98 GLY A C 1
ATOM 808 O O . GLY A 1 98 ? 8.239 -5.689 -16.997 1.00 94.81 98 GLY A O 1
ATOM 809 N N . GLU A 1 99 ? 6.906 -4.713 -15.475 1.00 95.38 99 GLU A N 1
ATOM 810 C CA . GLU A 1 99 ? 7.248 -3.325 -15.816 1.00 95.38 99 GLU A CA 1
ATOM 811 C C . GLU A 1 99 ? 8.554 -2.858 -15.150 1.00 95.38 99 GLU A C 1
ATOM 813 O O . GLU A 1 99 ? 9.259 -2.004 -15.693 1.00 95.38 99 GLU A O 1
ATOM 818 N N . LEU A 1 100 ? 8.896 -3.407 -13.979 1.00 94.94 100 LEU A N 1
ATOM 819 C CA . LEU A 1 100 ? 10.126 -3.059 -13.273 1.00 94.94 100 LEU A CA 1
ATOM 820 C C . LEU A 1 100 ? 11.368 -3.379 -14.115 1.00 94.94 100 LEU A C 1
ATOM 822 O O . LEU A 1 100 ? 11.488 -4.429 -14.741 1.00 94.94 100 LEU A O 1
ATOM 826 N N . THR A 1 101 ? 12.330 -2.457 -14.090 1.00 93.19 101 THR A N 1
ATOM 827 C CA . THR A 1 101 ? 13.594 -2.610 -14.807 1.00 93.19 101 THR A CA 1
ATOM 828 C C . THR A 1 101 ? 14.402 -3.766 -14.231 1.00 93.19 101 THR A C 1
ATOM 830 O O . THR A 1 101 ? 14.623 -3.836 -13.024 1.00 93.19 101 THR A O 1
ATOM 833 N N . GLU A 1 102 ? 14.927 -4.626 -15.100 1.00 90.56 102 GLU A N 1
ATOM 834 C CA . GLU A 1 102 ? 15.812 -5.724 -14.687 1.00 90.56 102 GLU A CA 1
ATOM 835 C C . GLU A 1 102 ? 17.114 -5.217 -14.043 1.00 90.56 102 GLU A C 1
ATOM 837 O O . GLU A 1 102 ? 17.678 -5.862 -13.159 1.00 90.56 102 GLU A O 1
ATOM 842 N N . HIS A 1 103 ? 17.593 -4.051 -14.487 1.00 92.56 103 HIS A N 1
ATOM 843 C CA . HIS A 1 103 ? 18.864 -3.470 -14.071 1.00 92.56 103 HIS A CA 1
ATOM 844 C C . HIS A 1 103 ? 18.623 -2.255 -13.177 1.00 92.56 103 HIS A C 1
ATOM 846 O O . HIS A 1 103 ? 18.004 -1.280 -13.593 1.00 92.56 103 HIS A O 1
ATOM 852 N N . ASN A 1 104 ? 19.168 -2.306 -11.963 1.00 92.19 104 ASN A N 1
ATOM 853 C CA . ASN A 1 104 ? 19.098 -1.223 -10.978 1.00 92.19 104 ASN A CA 1
ATOM 854 C C . ASN A 1 104 ? 20.361 -0.343 -10.982 1.00 92.19 104 ASN A C 1
ATOM 856 O O . ASN A 1 104 ? 20.680 0.277 -9.970 1.00 92.19 104 ASN A O 1
ATOM 860 N N . ASP A 1 105 ? 21.108 -0.333 -12.088 1.00 92.50 105 ASP A N 1
ATOM 861 C CA . ASP A 1 105 ? 22.362 0.407 -12.215 1.00 92.50 105 ASP A CA 1
ATOM 862 C C . ASP A 1 105 ? 22.423 1.156 -13.547 1.00 92.50 105 ASP A C 1
ATOM 864 O O . ASP A 1 105 ? 21.803 0.766 -14.541 1.00 92.50 105 ASP A O 1
ATOM 868 N N . ILE A 1 106 ? 23.173 2.251 -13.555 1.00 89.00 106 ILE A N 1
ATOM 869 C CA . ILE A 1 106 ? 23.336 3.104 -14.725 1.00 89.00 106 ILE A CA 1
ATOM 870 C C . ILE A 1 106 ? 24.555 2.596 -15.501 1.00 89.00 106 ILE A C 1
ATOM 872 O O . ILE A 1 106 ? 25.643 2.480 -14.929 1.00 89.00 106 ILE A O 1
ATOM 876 N N . PRO A 1 107 ? 24.428 2.312 -16.808 1.00 89.56 107 PRO A N 1
ATOM 877 C CA . PRO A 1 107 ? 25.557 1.832 -17.589 1.00 89.56 107 PRO A CA 1
ATOM 878 C C . PRO A 1 107 ? 26.713 2.844 -17.572 1.00 89.56 107 PRO A C 1
ATOM 880 O 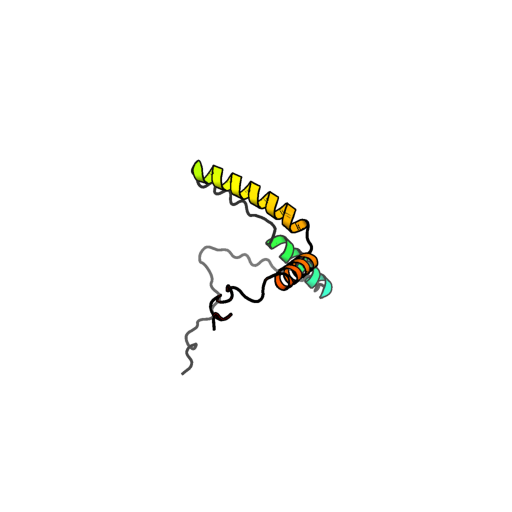O . PRO A 1 107 ? 26.525 4.053 -17.729 1.00 89.56 107 PRO A O 1
ATOM 883 N N . ARG A 1 108 ? 27.940 2.338 -17.392 1.00 86.94 108 ARG A N 1
ATOM 884 C CA . ARG A 1 108 ? 29.159 3.154 -17.310 1.00 86.94 108 ARG A CA 1
ATOM 885 C C . ARG A 1 108 ? 29.454 3.833 -18.653 1.00 86.94 108 ARG A C 1
ATOM 887 O O . ARG A 1 108 ? 29.687 3.169 -19.656 1.00 86.94 108 ARG A O 1
ATOM 894 N N . VAL A 1 109 ? 29.562 5.160 -18.646 1.00 81.12 109 VAL A N 1
ATOM 895 C CA . VAL A 1 109 ? 29.674 5.999 -19.859 1.00 81.12 109 VAL A CA 1
ATOM 896 C C . VAL A 1 109 ? 31.099 6.081 -20.452 1.00 81.12 109 VAL A C 1
ATOM 898 O O . VAL A 1 109 ? 31.368 6.922 -21.298 1.00 81.12 109 VAL A O 1
ATOM 901 N N . SER A 1 110 ? 32.052 5.237 -20.031 1.00 72.44 110 SER A N 1
ATOM 902 C CA . SER A 1 110 ? 33.479 5.396 -20.387 1.00 72.44 110 SER A CA 1
ATOM 903 C C . SER A 1 110 ? 34.024 4.407 -21.429 1.00 72.44 110 SER A C 1
ATOM 905 O O . SER A 1 110 ? 35.238 4.301 -21.563 1.00 72.44 110 SER A O 1
ATOM 907 N N . ALA A 1 111 ? 33.172 3.650 -22.125 1.00 61.69 111 ALA A N 1
ATOM 908 C CA . ALA A 1 111 ? 33.597 2.614 -23.080 1.00 61.69 111 ALA A CA 1
ATOM 909 C C . ALA A 1 111 ? 33.075 2.837 -24.515 1.00 61.69 111 ALA A C 1
ATOM 911 O O . ALA A 1 111 ? 32.929 1.886 -25.276 1.00 61.69 111 ALA A O 1
ATOM 912 N N . ALA A 1 112 ? 32.810 4.090 -24.892 1.00 62.84 112 ALA A N 1
ATOM 913 C CA . ALA A 1 112 ? 32.672 4.505 -26.287 1.00 62.84 112 ALA A CA 1
ATOM 914 C C . ALA A 1 112 ? 33.801 5.503 -26.580 1.00 62.84 112 ALA A C 1
ATOM 916 O O . ALA A 1 112 ? 33.945 6.503 -25.882 1.00 62.84 112 ALA A O 1
ATOM 917 N N . GLY A 1 113 ? 34.669 5.139 -27.521 1.00 56.44 113 GLY A N 1
ATOM 918 C CA . GLY A 1 113 ? 36.014 5.680 -27.672 1.00 56.44 113 GLY A CA 1
ATOM 919 C C . GLY A 1 113 ? 36.111 7.167 -28.008 1.00 56.44 113 GLY A C 1
ATOM 920 O O . GLY A 1 113 ? 35.349 7.689 -28.811 1.00 56.44 113 GLY A O 1
ATOM 921 N N . ASN A 1 114 ? 37.159 7.784 -27.467 1.00 51.09 114 ASN A N 1
ATOM 922 C CA . ASN A 1 114 ? 38.035 8.646 -28.252 1.00 51.09 114 ASN A CA 1
ATOM 923 C C . ASN A 1 114 ? 39.348 7.870 -28.412 1.00 51.09 114 ASN A C 1
ATOM 925 O O . ASN A 1 114 ? 40.234 7.945 -27.558 1.00 51.09 114 ASN A O 1
ATOM 929 N N . GLY A 1 115 ? 39.377 7.019 -29.437 1.00 51.25 115 GLY A N 1
ATOM 930 C CA . GLY A 1 115 ? 40.618 6.669 -30.122 1.00 51.25 115 GLY A CA 1
ATOM 931 C C . GLY A 1 115 ? 40.928 7.740 -31.156 1.00 51.25 115 GLY A C 1
ATOM 932 O O . GLY A 1 115 ? 39.958 8.384 -31.617 1.00 51.25 115 GLY A O 1
#

Foldseek 3Di:
DDPCPPDDPDDDDDPPDPPPPDPPDDDDDDPPVVVVVVVVVVVVVVPPDPPPPPPPPVQDPVRVVVVVVVVVVVVVVVVVVVVDDPVRVVVVVVVVVVVDDPDPDDDDPPPDDPD

Radius of gyration: 30.23 Å; chains: 1; bounding box: 69×56×76 Å

Secondary structure (DSSP, 8-state):
--TTTT--------TT----------PPPPPHHHHHHHHHHHHHHSSS------------HHHHHHHHHHHHHHHHHHHHHHHS-HHHHHHHHHHHHHHS-S--SPPPTT-S---

InterPro domains:
  IPR013865 Protein FAM32A [PF08555] (3-75)
  IPR013865 Protein FAM32A [PTHR13282] (1-110)

Organism: NCBI:txid3111310

pLDDT: mean 75.72, std 16.21, range [45.69, 97.56]

Sequence (115 aa):
MSEYKSVVSSKLNLKGIDLRKKKKKKRKKPSESEVARLNTLENRKQSEEPEENDNVEVLTAAQKRYRATMKAREQEHARVAVRKTHREKVEDFNYMLGELTEHNDIPRVSAAGNG